Protein AF-A0A0C2G7P3-F1 (afdb_monomer)

Organism: NCBI:txid51022

Secondary structure (DSSP, 8-state):
--------------PPP----TT--EEEE-TTS-EEEE--------S-S----------PPPPPPPPPPPGGGS-HHHHHHHHHHHHHHHHHHHHHHHHHHHHHHHHHHHHHHHHHHHHHHHHHHHHHHHHHHHHHHHHHHHHHTT-

InterPro domains:
  IPR004827 Basic-leucine zipper domain [PF07716] (81-129)
  IPR004827 Basic-leucine zipper domain [PS00036] (82-97)
  IPR004827 Basic-leucine zipper domain [PS50217] (77-1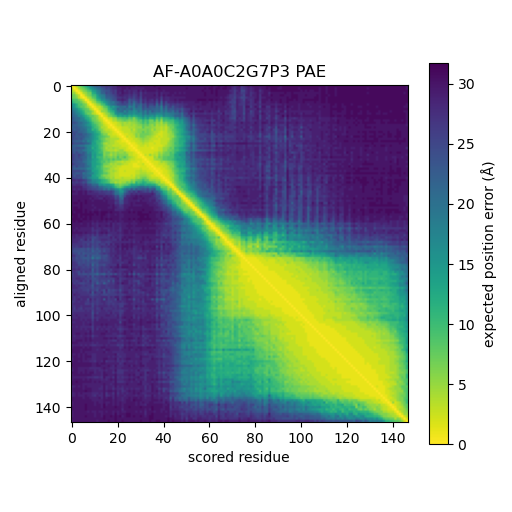37)
  IPR004827 Basic-leucine zipper domain [SM00338] (75-139)
  IPR046347 Basic-leucine zipper domain superfamily [SSF57959] (85-138)

Mean predicted aligned error: 19.18 Å

Sequence (147 aa):
ASADSPNSNYVRPETPVITLAPDQPVTIVGGDGKEYRVVLQTVKESSSELKRKADTAASSPVPKRARGIPLTSMTVDEINSRKREQNRIAAQRYRQKQRKVKCSEKEEEERLMKRNDFLRSEATRLQEEIAGLKEALIGSLRKTGKD

Structure (mmCIF, N/CA/C/O backbone):
data_AF-A0A0C2G7P3-F1
#
_entry.id   AF-A0A0C2G7P3-F1
#
loop_
_atom_site.group_PDB
_atom_site.id
_atom_site.type_symbol
_atom_site.label_atom_id
_atom_site.label_alt_id
_atom_site.label_comp_id
_atom_site.label_asym_id
_atom_site.label_entity_id
_atom_site.label_seq_id
_atom_site.pdbx_PDB_ins_code
_atom_site.Cartn_x
_atom_site.Cartn_y
_atom_site.Cartn_z
_atom_site.occupancy
_atom_site.B_iso_or_equiv
_atom_site.auth_seq_id
_atom_site.auth_comp_id
_atom_site.auth_asym_id
_atom_site.auth_atom_id
_atom_site.pdbx_PDB_model_num
ATOM 1 N N . ALA A 1 1 ? 42.574 -2.958 -56.381 1.00 37.69 1 ALA A N 1
ATOM 2 C CA . ALA A 1 1 ? 41.692 -4.128 -56.536 1.00 37.69 1 ALA A CA 1
ATOM 3 C C . ALA A 1 1 ? 40.338 -3.757 -55.954 1.00 37.69 1 ALA A C 1
ATOM 5 O O . ALA A 1 1 ? 40.258 -3.474 -54.765 1.00 37.69 1 ALA A O 1
ATOM 6 N N . SER A 1 2 ? 39.338 -3.610 -56.819 1.00 41.94 2 SER A N 1
ATOM 7 C CA . SER A 1 2 ? 37.987 -3.157 -56.482 1.00 41.94 2 SER A CA 1
ATOM 8 C C . SER A 1 2 ? 37.210 -4.288 -55.808 1.00 41.94 2 SER A C 1
ATOM 10 O O . SER A 1 2 ? 37.205 -5.405 -56.318 1.00 41.94 2 SER A O 1
ATOM 12 N N . ALA A 1 3 ? 36.591 -4.012 -54.660 1.00 46.75 3 ALA A N 1
ATOM 13 C CA . ALA A 1 3 ? 35.710 -4.954 -53.979 1.00 46.75 3 ALA A CA 1
ATOM 14 C C . ALA A 1 3 ? 34.296 -4.810 -54.555 1.00 46.75 3 ALA A C 1
ATOM 16 O O . ALA A 1 3 ? 33.599 -3.847 -54.245 1.00 46.75 3 ALA A O 1
ATOM 17 N N . ASP A 1 4 ? 33.912 -5.750 -55.413 1.00 45.22 4 ASP A N 1
ATOM 18 C CA . ASP A 1 4 ? 32.548 -5.896 -55.911 1.00 45.22 4 ASP A CA 1
ATOM 19 C C . ASP A 1 4 ? 31.876 -7.009 -55.092 1.00 45.22 4 ASP A C 1
ATOM 21 O O . ASP A 1 4 ? 32.267 -8.176 -55.160 1.00 45.22 4 ASP A O 1
ATOM 25 N N . SER A 1 5 ? 30.937 -6.633 -54.223 1.00 54.50 5 SER A N 1
ATOM 26 C CA . SER A 1 5 ? 30.181 -7.572 -53.388 1.00 54.50 5 SER A CA 1
ATOM 27 C C . SER A 1 5 ? 28.911 -7.987 -54.133 1.00 54.50 5 SER A C 1
ATOM 29 O O . SER A 1 5 ? 28.119 -7.111 -54.485 1.00 54.50 5 SER A O 1
ATOM 31 N N . PRO A 1 6 ? 28.649 -9.289 -54.349 1.00 53.59 6 PRO A N 1
ATOM 32 C CA . PRO A 1 6 ? 27.463 -9.713 -55.069 1.00 53.59 6 PRO A CA 1
ATOM 33 C C . PRO A 1 6 ? 26.213 -9.507 -54.209 1.00 53.59 6 PRO A C 1
ATOM 35 O O . PRO A 1 6 ? 26.124 -9.930 -53.054 1.00 53.59 6 PRO A O 1
ATOM 38 N N . ASN A 1 7 ? 25.244 -8.834 -54.819 1.00 49.72 7 ASN A N 1
ATOM 39 C CA . ASN A 1 7 ? 23.932 -8.506 -54.285 1.00 49.72 7 ASN A CA 1
ATOM 40 C C . ASN A 1 7 ? 23.162 -9.804 -53.963 1.00 49.72 7 ASN A C 1
ATOM 42 O O . ASN A 1 7 ? 22.694 -10.508 -54.859 1.00 49.72 7 ASN A O 1
ATOM 46 N N . SER A 1 8 ? 23.079 -10.156 -52.679 1.00 55.22 8 SER A N 1
ATOM 47 C CA . SER A 1 8 ? 22.375 -11.351 -52.209 1.00 55.22 8 SER A CA 1
ATOM 48 C C . SER A 1 8 ? 20.865 -11.108 -52.247 1.00 55.22 8 SER A C 1
ATOM 50 O O . SER A 1 8 ? 20.285 -10.532 -51.326 1.00 55.22 8 SER A O 1
ATOM 52 N N . ASN A 1 9 ? 20.226 -11.531 -53.341 1.00 58.91 9 ASN A N 1
ATOM 53 C CA . ASN A 1 9 ? 18.772 -11.612 -53.465 1.00 58.91 9 ASN A CA 1
ATOM 54 C C . ASN A 1 9 ? 18.232 -12.695 -52.518 1.00 58.91 9 ASN A C 1
ATOM 56 O O . ASN A 1 9 ? 17.988 -13.834 -52.915 1.00 58.91 9 ASN A O 1
ATOM 60 N N . TYR A 1 10 ? 18.035 -12.339 -51.249 1.00 52.31 10 TYR A N 1
ATOM 61 C CA . TYR A 1 10 ? 17.273 -13.157 -50.313 1.00 52.31 10 TYR A CA 1
ATOM 62 C C . TYR A 1 10 ? 15.783 -13.066 -50.664 1.00 52.31 10 TYR A C 1
ATOM 64 O O . TYR A 1 10 ? 15.087 -12.127 -50.275 1.00 52.31 10 TYR A O 1
ATOM 72 N N . VAL A 1 11 ? 15.284 -14.056 -51.404 1.00 61.12 11 VAL A N 1
ATOM 73 C CA . VAL A 1 11 ? 13.844 -14.270 -51.578 1.00 61.12 11 VAL A CA 1
ATOM 74 C C . VAL A 1 11 ? 13.300 -14.812 -50.259 1.00 61.12 11 VAL A C 1
ATOM 76 O O . VAL A 1 11 ? 13.619 -15.925 -49.843 1.00 61.12 11 VAL A O 1
ATOM 79 N N . ARG A 1 12 ? 12.519 -13.987 -49.558 1.00 62.66 12 ARG A N 1
ATOM 80 C CA . ARG A 1 12 ? 11.860 -14.353 -48.303 1.00 62.66 12 ARG A CA 1
ATOM 81 C C . ARG A 1 12 ? 10.793 -15.416 -48.603 1.00 62.66 12 ARG A C 1
ATOM 83 O O . ARG A 1 12 ? 9.883 -15.104 -49.366 1.00 62.66 12 ARG A O 1
ATOM 90 N N . PRO A 1 13 ? 10.857 -16.629 -48.025 1.00 60.69 13 PRO A N 1
ATOM 91 C CA . PRO A 1 13 ? 9.786 -17.600 -48.206 1.00 60.69 13 PRO A CA 1
ATOM 92 C C . PRO A 1 13 ? 8.491 -17.042 -47.603 1.00 60.69 13 PRO A C 1
ATOM 94 O O . PRO A 1 13 ? 8.487 -16.568 -46.462 1.00 60.69 13 PRO A O 1
ATOM 97 N N . GLU A 1 14 ? 7.406 -17.062 -48.379 1.00 71.12 14 GLU A N 1
ATOM 98 C CA . GLU A 1 14 ? 6.073 -16.703 -47.898 1.00 71.12 14 GLU A CA 1
ATOM 99 C C . GLU A 1 14 ? 5.647 -17.713 -46.831 1.00 71.12 14 GLU A C 1
ATOM 101 O O . GLU A 1 14 ? 5.355 -18.875 -47.107 1.00 71.12 14 GLU A O 1
ATOM 106 N N . THR A 1 15 ? 5.669 -17.282 -45.573 1.00 74.75 15 THR A N 1
ATOM 107 C CA . THR A 1 15 ? 5.152 -18.079 -44.463 1.00 74.75 15 THR A CA 1
ATOM 108 C C . THR A 1 15 ? 3.637 -18.213 -44.614 1.00 74.75 15 THR A C 1
ATOM 110 O O . THR A 1 15 ? 2.971 -17.176 -44.722 1.00 74.75 15 THR A O 1
ATOM 113 N N . PRO A 1 16 ? 3.070 -19.432 -44.580 1.00 74.38 16 PRO A N 1
ATOM 114 C CA . PRO A 1 16 ? 1.627 -19.609 -44.665 1.00 74.38 16 PRO A CA 1
ATOM 115 C C . PRO A 1 16 ? 0.945 -18.906 -43.488 1.00 74.38 16 PRO A C 1
ATOM 117 O O . PRO A 1 16 ? 1.313 -19.099 -42.328 1.00 74.38 16 PRO A O 1
ATOM 120 N N . VAL A 1 17 ? -0.048 -18.072 -43.794 1.00 77.56 17 VAL A N 1
ATOM 121 C CA . VAL A 1 17 ? -0.862 -17.381 -42.791 1.00 77.56 17 VAL A CA 1
ATOM 122 C C . VAL A 1 17 ? -2.071 -18.251 -42.471 1.00 77.56 17 VAL A C 1
ATOM 124 O O . VAL A 1 17 ? -2.860 -18.573 -43.356 1.00 77.56 17 VAL A O 1
ATOM 127 N N . ILE A 1 18 ? -2.220 -18.624 -41.200 1.00 76.56 18 ILE A N 1
ATOM 128 C CA . ILE A 1 18 ? -3.358 -19.403 -40.703 1.00 76.56 18 ILE A CA 1
ATOM 129 C C . ILE A 1 18 ? -4.255 -18.468 -39.890 1.00 76.56 18 ILE A C 1
ATOM 131 O O . ILE A 1 18 ? -3.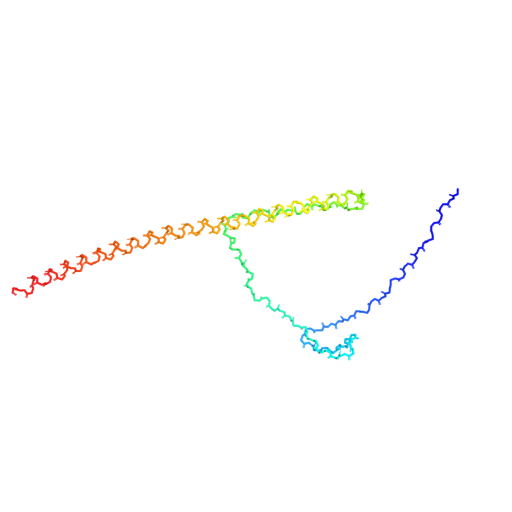828 -17.927 -38.870 1.00 76.56 18 ILE A O 1
ATOM 135 N N . THR A 1 19 ? -5.498 -18.287 -40.335 1.00 78.88 19 THR A N 1
ATOM 136 C CA . THR A 1 19 ? -6.505 -17.476 -39.636 1.00 78.88 19 THR A CA 1
ATOM 137 C C . THR A 1 19 ? -7.414 -18.387 -38.820 1.00 78.88 19 THR A C 1
ATOM 139 O O . THR A 1 19 ? -8.046 -19.284 -39.372 1.00 78.88 19 THR A O 1
ATOM 142 N N . LEU A 1 20 ? -7.489 -18.154 -37.509 1.00 82.56 20 LEU A N 1
ATOM 143 C CA . LEU A 1 20 ? -8.279 -18.953 -36.570 1.00 82.56 20 LEU A CA 1
ATOM 144 C C . LEU A 1 20 ? -9.365 -18.081 -35.933 1.00 82.56 20 LEU A C 1
ATOM 146 O O . LEU A 1 20 ? -9.069 -16.988 -35.446 1.00 82.56 20 LEU A O 1
ATOM 150 N N . ALA A 1 21 ? -10.610 -18.557 -35.926 1.00 83.38 21 ALA A N 1
ATOM 151 C CA . ALA A 1 21 ? -11.705 -17.885 -35.236 1.00 83.38 21 ALA A CA 1
ATOM 152 C C . ALA A 1 21 ? -11.732 -18.275 -33.743 1.00 83.38 21 ALA A C 1
ATOM 154 O O . ALA A 1 21 ? -11.449 -19.432 -33.414 1.00 83.38 21 ALA A O 1
ATOM 155 N N . PRO A 1 22 ? -12.086 -17.348 -32.831 1.00 85.69 22 PRO A N 1
ATOM 156 C CA . PRO A 1 22 ? -12.369 -17.693 -31.443 1.00 85.69 22 PRO A CA 1
ATOM 157 C C . PRO A 1 22 ? -13.460 -18.763 -31.343 1.00 85.69 22 PRO A C 1
ATOM 159 O O . PRO A 1 22 ? -14.381 -18.796 -32.156 1.00 85.69 22 PRO A O 1
ATOM 162 N N . ASP A 1 23 ? -13.335 -19.640 -30.351 1.00 82.81 23 ASP A N 1
ATOM 163 C CA . ASP A 1 23 ? -14.259 -20.732 -30.025 1.00 82.81 23 ASP A CA 1
ATOM 164 C C . ASP A 1 23 ? -14.448 -21.795 -31.128 1.00 82.81 23 ASP A C 1
ATOM 166 O O . ASP A 1 23 ? -15.216 -22.744 -30.957 1.00 82.81 23 ASP A O 1
ATOM 170 N N . GLN A 1 24 ? -13.689 -21.710 -32.227 1.00 85.25 24 GLN A N 1
ATOM 171 C CA . GLN A 1 24 ? -13.659 -22.728 -33.270 1.00 85.25 24 GLN A CA 1
ATOM 172 C C . GLN A 1 24 ? -12.514 -23.727 -33.013 1.00 85.25 24 GLN A C 1
ATOM 174 O O . GLN A 1 24 ? -11.344 -23.337 -33.023 1.00 85.25 24 GLN A O 1
ATOM 179 N N . PRO A 1 25 ? -12.811 -25.022 -32.783 1.00 86.00 25 PRO A N 1
ATOM 180 C CA . PRO A 1 25 ? -11.780 -26.034 -32.597 1.00 86.00 25 PRO A CA 1
ATOM 181 C C . PRO A 1 25 ? -11.053 -26.332 -33.908 1.00 86.00 25 PRO A C 1
ATOM 183 O O . PRO A 1 25 ? -11.692 -26.553 -34.937 1.00 86.00 25 PRO A O 1
ATOM 186 N N . VAL A 1 26 ? -9.726 -26.430 -33.844 1.00 87.81 26 VAL A N 1
ATOM 187 C CA . VAL A 1 26 ? -8.878 -26.883 -34.953 1.00 87.81 26 VAL A CA 1
ATOM 188 C C . VAL A 1 26 ? -8.006 -28.042 -34.491 1.00 87.81 26 VAL A C 1
ATOM 190 O O . VAL A 1 26 ? -7.461 -28.023 -33.387 1.00 87.81 26 VAL A O 1
ATOM 193 N N . THR A 1 27 ? -7.890 -29.063 -35.337 1.00 88.44 27 THR A N 1
ATOM 194 C CA . THR A 1 27 ? -6.996 -30.198 -35.106 1.00 88.44 27 THR A CA 1
ATOM 195 C C . THR A 1 27 ? -5.643 -29.906 -35.739 1.00 88.44 27 THR A C 1
ATOM 197 O O . THR A 1 27 ? -5.570 -29.572 -36.920 1.00 88.44 27 THR A O 1
ATOM 200 N N . ILE A 1 28 ? -4.575 -30.036 -34.958 1.00 88.56 28 ILE A N 1
ATOM 201 C CA . ILE A 1 28 ? -3.195 -29.947 -35.437 1.00 88.56 28 ILE A CA 1
ATOM 202 C C . ILE A 1 28 ? -2.474 -31.264 -35.167 1.00 88.56 28 ILE A C 1
ATOM 204 O O . ILE A 1 28 ? -2.766 -31.942 -34.183 1.00 88.56 28 ILE A O 1
ATOM 208 N N . VAL A 1 29 ? -1.522 -31.615 -36.026 1.00 89.75 29 VAL A N 1
ATOM 209 C CA . VAL A 1 29 ? -0.665 -32.790 -35.839 1.00 89.75 29 VAL A CA 1
ATOM 210 C C . VAL A 1 29 ? 0.691 -32.307 -35.341 1.00 89.75 29 VAL A C 1
ATOM 212 O O . VAL A 1 29 ? 1.342 -31.494 -35.999 1.00 89.75 29 VAL A O 1
ATOM 215 N N . GLY A 1 30 ? 1.093 -32.757 -34.155 1.00 86.44 30 GLY A N 1
ATOM 216 C CA . GLY A 1 30 ? 2.405 -32.448 -33.598 1.00 86.44 30 GLY A CA 1
ATOM 217 C C . GLY A 1 30 ? 3.527 -33.153 -34.363 1.00 86.44 30 GLY A C 1
ATOM 218 O O . GLY A 1 30 ? 3.304 -34.133 -35.072 1.00 86.44 30 GLY A O 1
ATOM 219 N N . GLY A 1 31 ? 4.769 -32.690 -34.191 1.00 85.56 31 GLY A N 1
ATOM 220 C CA . GLY A 1 31 ? 5.951 -33.374 -34.745 1.00 85.56 31 GLY A CA 1
ATOM 221 C C . GLY A 1 31 ? 6.176 -34.785 -34.174 1.00 85.56 31 GLY A C 1
ATOM 222 O O . GLY A 1 31 ? 6.987 -35.539 -34.698 1.00 85.56 31 GLY A O 1
ATOM 223 N N . ASP A 1 32 ? 5.444 -35.140 -33.117 1.00 89.56 32 ASP A N 1
ATOM 224 C CA . ASP A 1 32 ? 5.337 -36.471 -32.519 1.00 89.56 32 ASP A CA 1
ATOM 225 C C . ASP A 1 32 ? 4.283 -37.368 -33.204 1.00 89.56 32 ASP A C 1
ATOM 227 O O . ASP A 1 32 ? 4.067 -38.500 -32.772 1.00 89.56 32 ASP A O 1
ATOM 231 N N . GLY A 1 33 ? 3.610 -36.868 -34.248 1.00 88.44 33 GLY A N 1
ATOM 232 C CA . 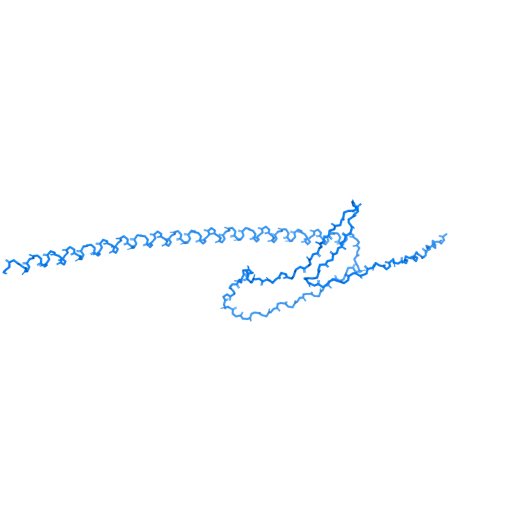GLY A 1 33 ? 2.549 -37.562 -34.977 1.00 88.44 33 GLY A CA 1
ATOM 233 C C . GLY A 1 33 ? 1.211 -37.625 -34.237 1.00 88.44 33 GLY A C 1
ATOM 234 O O . GLY A 1 33 ? 0.292 -38.286 -34.716 1.00 88.44 33 GLY A O 1
ATOM 235 N N . LYS A 1 34 ? 1.075 -36.968 -33.077 1.00 91.44 34 LYS A N 1
ATOM 236 C CA . LYS A 1 34 ? -0.170 -36.975 -32.301 1.00 91.44 34 LYS A CA 1
ATOM 237 C C . LYS A 1 34 ? -1.090 -35.837 -32.717 1.00 91.44 34 LYS A C 1
ATOM 239 O O . LYS A 1 34 ? -0.644 -34.724 -32.992 1.00 91.44 34 LYS A O 1
ATOM 244 N N . GLU A 1 35 ? -2.387 -36.120 -32.716 1.00 92.62 35 GLU A N 1
ATOM 245 C CA . GLU A 1 35 ? -3.426 -35.136 -33.005 1.00 92.62 35 GLU A CA 1
ATOM 246 C C . GLU A 1 35 ? -3.835 -34.379 -31.737 1.00 92.62 35 GLU A C 1
ATOM 248 O O . GLU A 1 35 ? -4.167 -34.976 -30.711 1.00 92.62 35 GLU A O 1
ATOM 253 N N . TYR A 1 36 ? -3.847 -33.051 -31.821 1.00 90.31 36 TYR A N 1
ATOM 254 C CA . TYR A 1 36 ? -4.254 -32.153 -30.745 1.00 90.31 36 TYR A CA 1
ATOM 255 C C . TYR A 1 36 ? -5.425 -31.291 -31.207 1.00 90.31 36 TYR A C 1
ATOM 257 O O . TYR A 1 36 ? -5.350 -30.635 -32.245 1.00 90.31 36 TYR A O 1
ATOM 265 N N . ARG A 1 37 ? -6.498 -31.247 -30.410 1.00 89.88 37 ARG A N 1
ATOM 266 C CA . ARG A 1 37 ? -7.650 -30.368 -30.647 1.00 89.88 37 ARG A CA 1
ATOM 267 C C . ARG A 1 37 ? -7.474 -29.072 -29.859 1.00 89.88 37 ARG A C 1
ATOM 269 O O . ARG A 1 37 ? -7.586 -29.071 -28.635 1.00 89.88 37 ARG A O 1
ATOM 276 N N . VAL A 1 38 ? -7.200 -27.979 -30.561 1.00 87.44 38 VAL A N 1
ATOM 277 C CA . VAL A 1 38 ? -6.915 -26.661 -29.980 1.00 87.44 38 VAL A CA 1
ATOM 278 C C . VAL A 1 38 ? -8.123 -25.745 -30.159 1.00 87.44 38 VAL A C 1
ATOM 280 O O . VAL A 1 38 ? -8.721 -25.710 -31.231 1.00 87.44 38 VAL A O 1
ATOM 283 N N . VAL A 1 39 ? -8.480 -24.997 -29.112 1.00 87.31 39 VAL A N 1
ATOM 284 C CA . VAL A 1 39 ? -9.546 -23.982 -29.131 1.00 87.31 39 VAL A CA 1
ATOM 285 C C . VAL A 1 39 ? -8.968 -22.668 -28.618 1.00 87.31 39 VAL A C 1
ATOM 287 O O . VAL A 1 39 ? -8.333 -22.642 -27.565 1.00 87.31 39 VAL A O 1
ATOM 290 N N . LEU A 1 40 ? -9.191 -21.576 -29.350 1.00 83.31 40 LEU A N 1
ATOM 291 C CA . LEU A 1 40 ? -8.821 -20.230 -28.915 1.00 83.31 40 LEU A CA 1
ATOM 292 C C . LEU A 1 40 ? -9.998 -19.589 -28.184 1.00 83.31 40 LEU A C 1
ATOM 294 O O . LEU A 1 40 ? -11.025 -19.331 -28.800 1.00 83.31 40 LEU A O 1
ATOM 298 N N . GLN A 1 41 ? -9.848 -19.299 -26.895 1.00 83.25 41 GLN A N 1
ATOM 299 C CA . GLN A 1 41 ? -10.860 -18.574 -26.126 1.00 83.25 41 GLN A CA 1
ATOM 300 C C . GLN A 1 41 ? -10.473 -17.105 -25.976 1.00 83.25 41 GLN A C 1
ATOM 302 O O . GLN A 1 41 ? -9.324 -16.772 -25.677 1.00 83.25 41 GLN A O 1
ATOM 307 N N . THR A 1 42 ? -11.448 -16.216 -26.149 1.00 80.69 42 THR A N 1
ATOM 308 C CA . THR A 1 42 ? -11.275 -14.797 -25.827 1.00 80.69 42 THR A CA 1
ATOM 309 C C . THR A 1 42 ? -11.444 -14.618 -24.319 1.0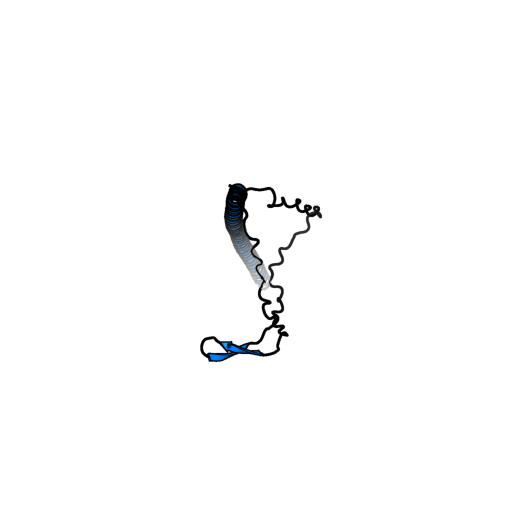0 80.69 42 THR A C 1
ATOM 311 O O . THR A 1 42 ? -12.526 -14.797 -23.764 1.00 80.69 42 THR A O 1
ATOM 314 N N . VAL A 1 43 ? -10.356 -14.293 -23.617 1.00 81.06 43 VAL A N 1
ATOM 315 C CA . VAL A 1 43 ? -10.434 -13.990 -22.184 1.00 81.06 43 VAL A CA 1
ATOM 316 C C . VAL A 1 43 ? -11.089 -12.622 -22.040 1.00 81.06 43 VAL A C 1
ATOM 318 O O . VAL A 1 43 ? -10.488 -11.592 -22.335 1.00 81.06 43 VAL A O 1
ATOM 321 N N . LYS A 1 44 ? -12.348 -12.608 -21.600 1.00 67.19 44 LYS A N 1
ATOM 322 C CA . LYS A 1 44 ? -13.008 -11.385 -21.153 1.00 67.19 44 LYS A CA 1
ATOM 323 C C . LYS A 1 44 ? -12.266 -10.934 -19.899 1.00 67.19 44 LYS A C 1
ATOM 325 O O . LYS A 1 44 ? -12.374 -11.590 -18.867 1.00 67.19 44 LYS A O 1
ATOM 330 N N . GLU A 1 45 ? -11.487 -9.860 -19.996 1.00 58.56 45 GLU A N 1
ATOM 331 C CA . GLU A 1 45 ? -10.885 -9.215 -18.830 1.00 58.56 45 GLU A CA 1
ATOM 332 C C . GLU A 1 45 ? -12.019 -8.806 -17.879 1.00 58.56 45 GLU A C 1
ATOM 334 O O . GLU A 1 45 ? -12.651 -7.759 -18.022 1.00 58.56 45 GLU A O 1
ATOM 339 N N . SER A 1 46 ? -12.327 -9.659 -16.899 1.00 49.94 46 SER A N 1
ATOM 340 C CA . SER A 1 46 ? -12.994 -9.206 -15.692 1.00 49.94 46 SER A CA 1
ATOM 341 C C . SER A 1 46 ? -12.051 -8.183 -15.088 1.00 49.94 46 SER A C 1
ATOM 343 O O . SER A 1 46 ? -10.909 -8.514 -14.774 1.00 49.94 46 SER A O 1
ATOM 345 N N . SER A 1 47 ? -12.508 -6.941 -15.003 1.00 54.94 47 SER A N 1
ATOM 346 C CA . SER A 1 47 ? -11.771 -5.770 -14.548 1.00 54.94 47 SER A CA 1
ATOM 347 C C . SER A 1 47 ? -11.308 -5.893 -13.088 1.00 54.94 47 SER A C 1
ATOM 349 O O . SER A 1 47 ? -11.800 -5.189 -12.207 1.00 54.94 47 SER A O 1
ATOM 351 N N . SER A 1 48 ? -10.363 -6.787 -12.825 1.00 49.44 48 SER A N 1
ATOM 352 C CA . SER A 1 48 ? -9.528 -6.810 -11.630 1.00 49.44 48 SER A CA 1
ATOM 353 C C . SER A 1 48 ? -8.154 -6.211 -11.924 1.00 49.44 48 SER A C 1
ATOM 355 O O . SER A 1 48 ? -7.210 -6.414 -11.163 1.00 49.44 48 SER A O 1
ATOM 357 N N . GLU A 1 49 ? -8.030 -5.426 -13.001 1.00 48.72 49 GLU A N 1
ATOM 358 C CA . GLU A 1 49 ? -7.045 -4.358 -13.002 1.00 48.72 49 GLU A CA 1
ATOM 359 C C . GLU A 1 49 ? -7.351 -3.481 -11.793 1.00 48.72 49 GLU A C 1
ATOM 361 O O . GLU A 1 49 ? -8.411 -2.859 -11.700 1.00 48.72 49 GLU A O 1
ATOM 366 N N . LEU A 1 50 ? -6.418 -3.479 -10.845 1.00 53.47 50 LEU A N 1
ATOM 367 C CA . LEU A 1 50 ? -6.327 -2.530 -9.751 1.00 53.47 50 LEU A CA 1
ATOM 368 C C . LEU A 1 50 ? -6.473 -1.119 -10.330 1.00 53.47 50 LEU A C 1
ATOM 370 O O . LEU A 1 50 ? -5.494 -0.481 -10.731 1.00 53.47 50 LEU A O 1
ATOM 374 N N . LYS A 1 51 ? -7.719 -0.634 -10.385 1.00 46.09 51 LYS A N 1
ATOM 375 C CA . LYS A 1 51 ? -8.053 0.762 -10.618 1.00 46.09 51 LYS A CA 1
ATOM 376 C C . LYS A 1 51 ? -7.376 1.530 -9.499 1.00 46.09 51 LYS A C 1
ATOM 378 O O . LYS A 1 51 ? -7.910 1.652 -8.400 1.00 46.09 51 LYS A O 1
ATOM 383 N N . ARG A 1 52 ? -6.180 2.040 -9.792 1.00 54.28 52 ARG A N 1
ATOM 384 C CA . ARG A 1 52 ? -5.575 3.141 -9.055 1.00 54.28 52 ARG A CA 1
ATOM 385 C C . ARG A 1 52 ? -6.652 4.212 -8.979 1.00 54.28 52 ARG A C 1
ATOM 387 O O . ARG A 1 52 ? -7.001 4.801 -10.001 1.00 54.28 52 ARG A O 1
ATOM 394 N N . LYS A 1 53 ? -7.226 4.398 -7.792 1.00 41.44 53 LYS A N 1
ATOM 395 C CA . LYS A 1 53 ? -7.988 5.593 -7.460 1.00 41.44 53 LYS A CA 1
ATOM 396 C C . LYS A 1 53 ? -7.009 6.744 -7.671 1.00 41.44 53 LYS A C 1
ATOM 398 O O . LYS A 1 53 ? -6.082 6.936 -6.895 1.00 41.44 53 LYS A O 1
ATOM 403 N N . ALA A 1 54 ? -7.118 7.397 -8.821 1.00 48.12 54 ALA A N 1
ATOM 404 C CA . ALA A 1 54 ? -6.591 8.732 -8.977 1.00 48.12 54 ALA A CA 1
ATOM 405 C C . ALA A 1 54 ? -7.555 9.597 -8.177 1.00 48.12 54 ALA A C 1
ATOM 407 O O . ALA A 1 54 ? -8.638 9.930 -8.658 1.00 48.12 54 ALA A O 1
ATOM 408 N N . ASP A 1 55 ? -7.204 9.843 -6.920 1.00 45.44 55 ASP A N 1
ATOM 409 C CA . ASP A 1 55 ? -7.850 10.894 -6.161 1.00 45.44 55 ASP A CA 1
ATOM 410 C C . ASP A 1 55 ? -7.681 12.190 -6.953 1.00 45.44 55 ASP A C 1
ATOM 412 O O . ASP A 1 55 ? -6.592 12.533 -7.423 1.00 45.44 55 ASP A O 1
ATOM 416 N N . THR A 1 56 ? -8.811 12.841 -7.191 1.00 48.59 56 THR A N 1
ATOM 417 C CA . THR A 1 56 ? -8.948 14.073 -7.950 1.00 48.59 56 THR A CA 1
ATOM 418 C C . THR A 1 56 ? -8.007 15.141 -7.399 1.00 48.59 56 THR A C 1
ATOM 420 O O . THR A 1 56 ? -8.306 15.799 -6.408 1.00 48.59 56 THR A O 1
ATOM 423 N N . ALA A 1 57 ? -6.889 15.356 -8.083 1.00 45.62 57 ALA A N 1
ATOM 424 C CA . ALA A 1 57 ? -6.087 16.561 -7.970 1.00 45.62 57 A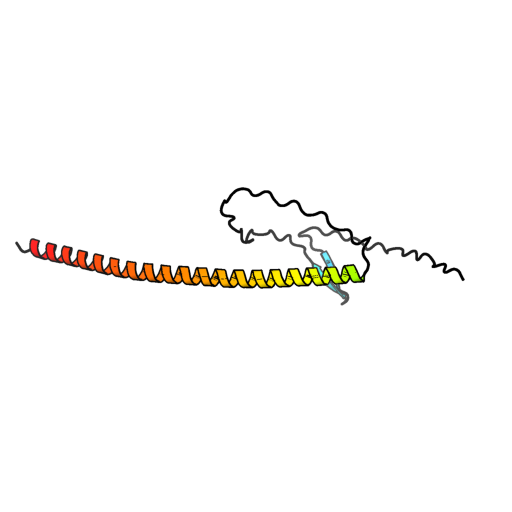LA A CA 1
ATOM 425 C C . ALA A 1 57 ? -5.736 17.013 -9.389 1.00 45.62 57 ALA A C 1
ATOM 427 O O . ALA A 1 57 ? -5.002 16.324 -10.091 1.00 45.62 57 ALA A O 1
ATOM 428 N N . ALA A 1 58 ? -6.355 18.128 -9.792 1.00 52.44 58 ALA A N 1
ATOM 429 C CA . ALA A 1 58 ? -6.080 18.976 -10.952 1.00 52.44 58 ALA A CA 1
ATOM 430 C C . ALA A 1 58 ? -5.473 18.287 -12.190 1.00 52.44 58 ALA A C 1
ATOM 432 O O . ALA A 1 58 ? -4.300 17.923 -12.211 1.00 52.44 58 ALA A O 1
ATOM 433 N N . SER A 1 59 ? -6.274 18.210 -13.260 1.00 55.84 59 SER A N 1
ATOM 434 C CA . SER A 1 59 ? -5.867 17.869 -14.629 1.00 55.84 59 SER A CA 1
ATOM 435 C C . SER A 1 59 ? -4.519 18.504 -15.003 1.00 55.84 59 SER A C 1
ATOM 437 O O . SER A 1 59 ? -4.459 19.636 -15.483 1.00 55.84 59 SER A O 1
ATOM 439 N N . SER A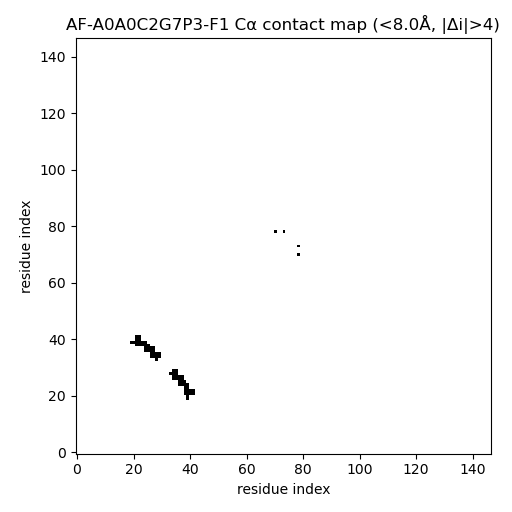 1 60 ? -3.432 17.764 -14.800 1.00 59.59 60 SER A N 1
ATOM 440 C CA . SER A 1 60 ? -2.108 18.127 -15.288 1.00 59.59 60 SER A CA 1
ATOM 441 C C . SER A 1 60 ? -1.985 17.632 -16.731 1.00 59.59 60 SER A C 1
ATOM 443 O O . SER A 1 60 ? -2.399 16.508 -17.034 1.00 59.59 60 SER A O 1
ATOM 445 N N . PRO A 1 61 ? -1.475 18.461 -17.659 1.00 65.94 61 PRO A N 1
ATOM 446 C CA . PRO A 1 61 ? -1.417 18.101 -19.066 1.00 65.94 61 PRO A CA 1
ATOM 447 C C . PRO A 1 61 ? -0.531 16.868 -19.252 1.00 65.94 61 PRO A C 1
ATOM 449 O O . PRO A 1 61 ? 0.611 16.830 -18.792 1.00 65.94 61 PRO A O 1
ATOM 452 N N . VAL A 1 62 ? -1.068 15.860 -19.946 1.00 65.75 62 VAL A N 1
ATOM 453 C CA . VAL A 1 62 ? -0.338 14.645 -20.319 1.00 65.75 62 VAL A CA 1
ATOM 454 C C . VAL A 1 62 ? 0.961 15.060 -21.023 1.00 65.75 62 VAL A C 1
ATOM 456 O O . VAL A 1 62 ? 0.898 15.754 -22.044 1.00 65.75 62 VAL A O 1
ATOM 459 N N . PRO A 1 63 ? 2.146 14.674 -20.513 1.00 71.56 63 PRO A N 1
ATOM 460 C CA . PRO A 1 63 ? 3.400 15.077 -21.124 1.00 71.56 63 PRO A CA 1
ATOM 461 C C . PRO A 1 63 ? 3.479 14.507 -22.543 1.00 71.56 63 PRO A C 1
ATOM 463 O O . PRO A 1 63 ? 3.394 13.294 -22.756 1.00 71.56 63 PRO A O 1
ATOM 466 N N . LYS A 1 64 ? 3.632 15.398 -23.531 1.00 77.00 64 LYS A N 1
ATOM 467 C CA . LYS A 1 64 ? 3.847 15.022 -24.933 1.00 77.00 64 LYS A CA 1
ATOM 468 C C . LYS A 1 64 ? 5.097 14.141 -25.005 1.00 77.00 64 LYS A C 1
ATOM 470 O O . LYS A 1 64 ? 6.163 14.530 -24.529 1.00 77.00 64 LYS A O 1
ATOM 475 N N . ARG A 1 65 ? 4.961 12.940 -25.577 1.00 75.44 65 ARG A N 1
ATOM 476 C CA . ARG A 1 65 ? 6.076 11.994 -25.744 1.00 75.44 65 ARG A CA 1
ATOM 477 C C . ARG A 1 65 ? 7.199 12.673 -26.537 1.00 75.44 65 ARG A C 1
ATOM 479 O O . ARG A 1 65 ? 6.945 13.227 -27.605 1.00 75.44 65 ARG A O 1
ATOM 486 N N . ALA A 1 66 ? 8.424 12.631 -26.014 1.00 74.25 66 ALA A N 1
ATOM 487 C CA . ALA A 1 66 ? 9.594 13.144 -26.721 1.00 74.25 66 ALA A CA 1
ATOM 488 C C . ALA A 1 66 ? 9.771 12.399 -28.056 1.00 74.25 66 ALA A C 1
ATOM 490 O O . ALA A 1 66 ? 9.545 11.187 -28.124 1.00 74.25 66 ALA A O 1
ATOM 491 N N . ARG A 1 67 ? 10.163 13.118 -29.118 1.00 80.25 67 ARG A N 1
ATOM 492 C CA . ARG A 1 67 ? 10.434 12.506 -30.428 1.00 80.25 67 ARG A CA 1
ATOM 493 C C . ARG A 1 67 ? 11.552 11.468 -30.278 1.00 80.25 67 ARG A C 1
ATOM 495 O O . ARG A 1 67 ? 12.585 11.749 -29.675 1.00 80.25 67 ARG A O 1
ATOM 502 N N . GLY A 1 68 ? 11.327 10.263 -30.799 1.00 74.94 68 GLY A N 1
ATOM 503 C CA . GLY A 1 68 ? 12.318 9.189 -30.768 1.00 74.94 68 GLY A CA 1
ATOM 504 C C . GLY A 1 68 ? 13.544 9.551 -31.606 1.00 74.94 68 GLY A C 1
ATOM 505 O O . GLY A 1 68 ? 13.403 10.033 -32.725 1.00 74.94 68 GLY A O 1
ATOM 506 N N . ILE A 1 69 ? 14.740 9.319 -31.063 1.00 77.06 69 ILE A N 1
ATOM 507 C CA . ILE A 1 69 ? 15.997 9.489 -31.805 1.00 77.06 69 ILE A CA 1
ATOM 508 C C . ILE A 1 69 ? 16.170 8.265 -32.718 1.00 77.06 69 ILE A C 1
ATOM 510 O O . ILE A 1 69 ? 16.239 7.153 -32.173 1.00 77.06 69 ILE A O 1
ATOM 514 N N . PRO A 1 70 ? 16.237 8.437 -34.051 1.00 79.06 70 PRO A N 1
ATOM 515 C CA . PRO A 1 70 ? 16.406 7.328 -34.982 1.00 79.06 70 PRO A CA 1
ATOM 516 C C . PRO A 1 70 ? 17.774 6.660 -34.788 1.00 79.06 70 PRO A C 1
ATOM 518 O O . PRO A 1 70 ? 18.775 7.324 -34.537 1.00 79.06 70 PRO A O 1
ATOM 521 N N . LEU A 1 71 ? 17.812 5.330 -34.888 1.00 78.38 71 LEU A N 1
ATOM 522 C CA . LEU A 1 71 ? 19.037 4.533 -34.719 1.00 78.38 71 LEU A CA 1
ATOM 523 C C . LEU A 1 71 ? 19.896 4.482 -35.993 1.00 78.38 71 LEU A C 1
ATOM 525 O O . LEU A 1 71 ? 21.014 3.987 -35.948 1.00 78.38 71 LEU A O 1
ATOM 529 N N . THR A 1 72 ? 19.380 4.982 -37.119 1.00 79.81 72 THR A N 1
ATOM 530 C CA . THR A 1 72 ? 20.012 4.904 -38.446 1.00 79.81 72 THR A CA 1
ATOM 531 C C . THR A 1 72 ? 21.305 5.707 -38.562 1.00 79.81 72 THR A C 1
ATOM 533 O O . THR A 1 72 ? 22.100 5.435 -39.451 1.00 79.81 72 THR A O 1
ATOM 536 N N . SER A 1 73 ? 21.524 6.685 -37.680 1.00 82.62 73 SER A N 1
ATOM 537 C CA . SER A 1 73 ? 22.724 7.528 -37.659 1.00 82.62 73 SER A CA 1
ATOM 538 C C . SER A 1 73 ? 23.727 7.144 -36.565 1.00 82.62 73 SER A C 1
ATOM 540 O O . SER A 1 73 ? 24.668 7.896 -36.341 1.00 82.62 73 SER A O 1
ATOM 542 N N . MET A 1 74 ? 23.506 6.041 -35.838 1.00 85.25 74 MET A N 1
ATOM 543 C CA . MET A 1 74 ? 24.347 5.625 -34.709 1.00 85.25 74 MET A CA 1
ATOM 544 C C . MET A 1 74 ? 25.161 4.380 -35.046 1.00 85.25 74 MET A C 1
ATOM 546 O O . MET A 1 74 ? 24.685 3.471 -35.728 1.00 85.25 74 MET A O 1
ATOM 550 N N . THR A 1 75 ? 26.376 4.312 -34.513 1.00 92.31 75 THR A N 1
ATOM 551 C CA . THR A 1 75 ? 27.212 3.113 -34.607 1.00 92.31 75 THR A CA 1
ATOM 552 C C . THR A 1 75 ? 26.679 1.996 -33.703 1.00 92.31 75 THR A C 1
ATOM 554 O O . THR A 1 75 ? 25.922 2.223 -32.754 1.00 92.31 75 THR A O 1
ATOM 557 N N . VAL A 1 76 ? 27.084 0.752 -33.970 1.00 90.81 76 VAL A N 1
ATOM 558 C CA . VAL A 1 76 ? 26.667 -0.416 -33.172 1.00 90.81 76 VAL A CA 1
ATOM 559 C C . VAL A 1 76 ? 27.079 -0.274 -31.699 1.00 90.81 76 VAL A C 1
ATOM 561 O O . VAL A 1 76 ? 26.293 -0.588 -30.800 1.00 90.81 76 VAL A O 1
ATOM 564 N N . ASP A 1 77 ? 28.268 0.265 -31.432 1.00 93.00 77 ASP A N 1
ATOM 565 C CA . ASP A 1 77 ? 28.779 0.458 -30.071 1.00 93.00 77 ASP A CA 1
ATOM 566 C C . ASP A 1 77 ? 28.027 1.550 -29.303 1.00 93.00 77 ASP A C 1
ATOM 568 O O . ASP A 1 77 ? 27.746 1.398 -28.106 1.00 93.00 77 ASP A O 1
ATOM 572 N N . GLU A 1 78 ? 27.621 2.620 -29.986 1.00 92.81 78 GLU A N 1
ATOM 573 C CA . GLU A 1 78 ? 26.745 3.652 -29.426 1.00 92.81 78 GLU A CA 1
ATOM 574 C C . GLU A 1 78 ? 25.370 3.077 -29.075 1.00 92.81 78 GLU A C 1
ATOM 576 O O . GLU A 1 78 ? 24.853 3.315 -27.977 1.00 92.81 78 GLU A O 1
ATOM 581 N N . ILE A 1 79 ? 24.799 2.248 -29.955 1.00 91.75 79 ILE A N 1
ATOM 582 C CA . ILE A 1 79 ? 23.523 1.562 -29.712 1.00 91.75 79 ILE A CA 1
ATOM 583 C C . ILE A 1 79 ? 23.633 0.645 -28.486 1.00 91.75 79 ILE A C 1
ATOM 585 O O . ILE A 1 79 ? 22.765 0.674 -27.607 1.00 91.75 79 ILE A O 1
ATOM 589 N N . ASN A 1 80 ? 24.706 -0.140 -28.383 1.00 94.75 80 ASN A N 1
ATOM 590 C CA . ASN A 1 80 ? 24.940 -1.038 -27.252 1.00 94.75 80 ASN A CA 1
ATOM 591 C C . ASN A 1 80 ? 25.133 -0.271 -25.939 1.00 94.75 80 ASN A C 1
ATOM 593 O O . ASN A 1 80 ? 24.594 -0.654 -24.896 1.00 94.75 80 ASN A O 1
ATOM 597 N N . SER A 1 81 ? 25.866 0.838 -25.972 1.00 94.12 81 SER A N 1
ATOM 598 C CA . SER A 1 81 ? 26.073 1.701 -24.807 1.00 94.12 81 SER A CA 1
ATOM 599 C C . SER A 1 81 ? 24.766 2.348 -24.349 1.00 94.12 81 SER A C 1
ATOM 601 O O . SER A 1 81 ? 24.449 2.326 -23.158 1.00 94.12 81 SER A O 1
ATOM 603 N N . ARG A 1 82 ? 23.933 2.798 -25.293 1.00 93.06 82 ARG A N 1
ATOM 604 C CA . ARG A 1 82 ? 22.595 3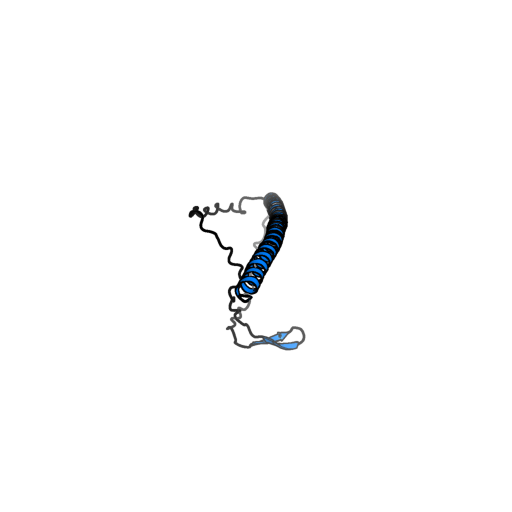.328 -25.010 1.00 93.06 82 ARG A CA 1
ATOM 605 C C . ARG A 1 82 ? 21.666 2.277 -24.405 1.00 93.06 82 ARG A C 1
ATOM 607 O O . ARG A 1 82 ? 20.960 2.581 -23.446 1.00 93.06 82 ARG A O 1
ATOM 614 N N . LYS A 1 83 ? 21.678 1.038 -24.911 1.00 95.94 83 LYS A N 1
ATOM 615 C CA . LYS A 1 83 ? 20.895 -0.072 -24.336 1.00 95.94 83 LYS A CA 1
ATOM 616 C C . LYS A 1 83 ? 21.329 -0.391 -22.905 1.00 95.94 83 LYS A C 1
ATOM 618 O O . LYS A 1 83 ? 20.472 -0.565 -22.039 1.00 95.94 83 LYS A O 1
ATOM 623 N N . ARG A 1 84 ? 22.642 -0.422 -22.637 1.00 97.12 84 ARG A N 1
ATOM 624 C CA . ARG A 1 84 ? 23.187 -0.614 -21.281 1.00 97.12 84 ARG A CA 1
ATOM 625 C C . ARG A 1 84 ? 22.723 0.487 -20.330 1.00 97.12 84 ARG A C 1
ATOM 627 O O . ARG A 1 84 ? 22.264 0.180 -19.234 1.00 97.12 84 ARG A O 1
ATOM 634 N N . GLU A 1 85 ? 22.776 1.745 -20.762 1.00 96.44 85 GLU A N 1
ATOM 635 C CA . GLU A 1 85 ? 22.303 2.880 -19.962 1.00 96.44 85 GLU A CA 1
ATOM 636 C C . GLU A 1 85 ? 20.793 2.811 -19.697 1.00 96.44 85 GLU A C 1
ATOM 638 O O . GLU A 1 85 ? 20.345 2.939 -18.560 1.00 96.44 85 GLU A O 1
ATOM 643 N N . GLN A 1 86 ? 19.989 2.519 -20.720 1.00 96.25 86 GLN A N 1
ATOM 644 C CA . GLN A 1 86 ? 18.543 2.357 -20.554 1.00 96.25 86 GLN A CA 1
ATOM 645 C C . GLN A 1 86 ? 18.198 1.221 -19.587 1.00 96.25 86 GLN A C 1
ATOM 647 O O . GLN A 1 86 ? 17.323 1.392 -18.738 1.00 96.25 86 GLN A O 1
ATOM 652 N N . ASN A 1 87 ? 18.895 0.084 -19.672 1.00 97.75 87 ASN A N 1
ATOM 653 C CA . ASN A 1 87 ? 18.704 -1.028 -18.746 1.00 97.75 87 ASN A CA 1
ATOM 654 C C . ASN A 1 87 ? 19.112 -0.648 -17.315 1.00 97.75 87 ASN A C 1
ATOM 656 O O . ASN A 1 87 ? 18.365 -0.925 -16.379 1.00 97.75 87 ASN A O 1
ATOM 660 N N . ARG A 1 88 ? 20.235 0.063 -17.148 1.00 98.12 88 ARG A N 1
ATOM 661 C CA . ARG A 1 88 ? 20.684 0.600 -15.856 1.00 98.12 88 ARG A CA 1
ATOM 662 C C . ARG A 1 88 ? 19.618 1.499 -15.225 1.00 98.12 88 ARG A C 1
ATOM 664 O O . ARG A 1 88 ? 19.227 1.267 -14.080 1.00 98.12 88 ARG A O 1
ATOM 671 N N . ILE A 1 89 ? 19.094 2.466 -15.981 1.00 97.62 89 ILE A N 1
ATOM 672 C CA . ILE A 1 89 ? 18.026 3.370 -15.526 1.00 97.62 89 ILE A CA 1
ATOM 673 C C . ILE A 1 89 ? 16.753 2.582 -15.192 1.00 97.62 89 ILE A C 1
ATOM 675 O O . ILE A 1 89 ? 16.130 2.813 -14.153 1.00 97.62 89 ILE A O 1
ATOM 679 N N . ALA A 1 90 ? 16.355 1.637 -16.046 1.00 97.75 90 ALA A N 1
ATOM 680 C CA . ALA A 1 90 ? 15.177 0.804 -15.820 1.00 97.75 90 ALA A CA 1
ATOM 681 C C . ALA A 1 90 ? 15.312 -0.037 -14.540 1.00 97.75 90 ALA A C 1
ATOM 683 O O . ALA A 1 90 ? 14.392 -0.056 -13.720 1.00 97.75 90 ALA A O 1
ATOM 684 N N . ALA A 1 91 ? 16.471 -0.659 -14.314 1.00 98.19 91 ALA A N 1
ATOM 685 C CA . ALA A 1 91 ? 16.760 -1.437 -13.114 1.00 98.19 91 ALA A CA 1
ATOM 686 C C . ALA A 1 91 ? 16.744 -0.565 -11.849 1.00 98.19 91 ALA A C 1
ATOM 688 O O . ALA A 1 91 ? 16.180 -0.965 -10.827 1.00 98.19 91 ALA A O 1
ATOM 689 N N . GLN A 1 92 ? 17.305 0.646 -11.909 1.00 98.31 92 GLN A N 1
ATOM 690 C CA . GLN A 1 92 ? 17.251 1.598 -10.799 1.00 98.31 92 GLN A CA 1
ATOM 691 C C . GLN A 1 92 ? 15.808 2.007 -10.483 1.00 98.31 92 GLN A C 1
ATOM 693 O O . GLN A 1 92 ? 15.400 1.953 -9.322 1.00 98.31 92 GLN A O 1
ATOM 698 N N . ARG A 1 93 ? 15.015 2.352 -11.506 1.00 98.31 93 ARG A N 1
ATOM 699 C CA . ARG A 1 93 ? 13.591 2.691 -11.352 1.00 98.31 93 ARG A CA 1
ATOM 700 C C . ARG A 1 93 ? 12.797 1.535 -10.757 1.00 98.31 93 ARG A C 1
ATOM 702 O O . ARG A 1 93 ? 11.996 1.761 -9.854 1.00 98.31 93 ARG A O 1
ATOM 709 N N . TYR A 1 94 ? 13.040 0.308 -11.215 1.00 98.19 94 TYR A N 1
ATOM 710 C CA . TYR A 1 94 ? 12.407 -0.888 -10.663 1.00 98.19 94 TYR A CA 1
ATOM 711 C C . TYR A 1 94 ? 12.733 -1.049 -9.176 1.00 98.19 94 TYR A C 1
ATOM 713 O O . TYR A 1 94 ? 11.825 -1.112 -8.351 1.00 98.19 94 TYR A O 1
ATOM 721 N N . ARG A 1 95 ? 14.019 -1.017 -8.805 1.00 97.81 95 ARG A N 1
ATOM 722 C CA . ARG A 1 95 ? 14.451 -1.114 -7.400 1.00 97.81 95 ARG A CA 1
ATOM 723 C C . ARG A 1 95 ? 13.840 -0.011 -6.539 1.00 97.81 95 ARG A C 1
ATOM 725 O O . ARG A 1 95 ? 13.378 -0.286 -5.437 1.00 97.81 95 ARG A O 1
ATOM 732 N N . GLN A 1 96 ? 13.812 1.224 -7.037 1.00 97.81 96 GLN A N 1
ATOM 733 C CA . GLN A 1 96 ? 13.205 2.347 -6.329 1.00 97.81 96 GLN A CA 1
ATOM 734 C C . GLN A 1 96 ? 11.698 2.142 -6.142 1.00 97.81 96 GLN A C 1
ATOM 736 O O . GLN A 1 96 ? 11.202 2.357 -5.040 1.00 97.81 96 GLN A O 1
ATOM 741 N N . LYS A 1 97 ? 10.977 1.691 -7.176 1.00 97.25 97 LYS A N 1
ATOM 742 C CA . LYS A 1 97 ? 9.547 1.369 -7.085 1.00 97.25 97 LYS A CA 1
ATOM 743 C C . LYS A 1 97 ? 9.297 0.285 -6.037 1.00 97.25 97 LYS A C 1
ATOM 745 O O . LYS A 1 97 ? 8.460 0.488 -5.168 1.00 97.25 97 LYS A O 1
ATOM 750 N N . GLN A 1 98 ? 10.074 -0.798 -6.059 1.00 96.38 98 GLN A N 1
ATOM 751 C CA . GLN A 1 98 ? 9.952 -1.875 -5.073 1.00 96.38 98 GLN A CA 1
ATOM 752 C C . GLN A 1 98 ? 10.218 -1.387 -3.643 1.00 96.38 98 GLN A C 1
ATOM 754 O O . GLN A 1 98 ? 9.518 -1.793 -2.723 1.00 96.38 98 GLN A O 1
ATOM 759 N N . ARG A 1 99 ? 11.202 -0.498 -3.441 1.00 96.38 99 ARG A N 1
ATOM 760 C CA . ARG A 1 99 ? 11.446 0.123 -2.128 1.00 96.38 99 ARG A CA 1
ATOM 761 C C . ARG A 1 99 ? 10.272 0.991 -1.685 1.00 96.38 99 ARG A C 1
ATOM 763 O O . ARG A 1 99 ? 9.830 0.843 -0.557 1.00 96.38 99 ARG A O 1
ATOM 770 N N . LYS A 1 100 ? 9.753 1.849 -2.570 1.00 96.31 100 LYS A N 1
ATOM 771 C CA . LYS A 1 100 ? 8.613 2.726 -2.267 1.00 96.31 100 LYS A CA 1
ATOM 772 C C . LYS A 1 100 ? 7.378 1.933 -1.855 1.00 96.31 100 LYS A C 1
ATOM 774 O O . LYS A 1 100 ? 6.791 2.280 -0.846 1.00 96.31 100 LYS A O 1
ATOM 779 N N . VAL A 1 101 ? 7.043 0.864 -2.584 1.00 94.56 101 VAL A N 1
ATOM 780 C CA . VAL A 1 101 ? 5.908 -0.018 -2.252 1.00 94.56 101 VAL A CA 1
ATOM 781 C C . VAL A 1 101 ? 6.067 -0.597 -0.845 1.00 94.56 101 VAL A C 1
ATOM 783 O O . VAL A 1 101 ? 5.182 -0.437 -0.013 1.00 94.56 101 VAL A O 1
ATOM 786 N N . LYS A 1 102 ? 7.239 -1.166 -0.536 1.00 93.31 102 LYS A N 1
ATOM 787 C CA . LYS A 1 102 ? 7.509 -1.725 0.796 1.00 93.31 102 LYS A CA 1
ATOM 788 C C . LYS A 1 102 ? 7.472 -0.676 1.909 1.00 93.31 102 LYS A C 1
ATOM 790 O O . LYS A 1 102 ? 7.006 -0.972 3.001 1.00 93.31 102 LYS A O 1
ATOM 795 N N . CYS A 1 103 ? 8.002 0.524 1.669 1.00 94.69 103 CYS A N 1
ATOM 796 C CA . CYS A 1 103 ? 7.946 1.613 2.646 1.00 94.69 103 CYS A CA 1
ATOM 797 C C . CYS A 1 103 ? 6.503 2.079 2.873 1.00 94.69 103 CYS A C 1
ATOM 799 O O . CYS A 1 103 ? 6.095 2.174 4.022 1.00 94.69 103 CYS A O 1
ATOM 801 N N . SER A 1 104 ? 5.714 2.271 1.810 1.00 94.00 104 SER A N 1
ATOM 802 C CA . SER A 1 104 ? 4.315 2.694 1.941 1.00 94.00 104 SER A CA 1
ATOM 803 C C . SER A 1 104 ? 3.442 1.660 2.649 1.00 94.00 104 SER A C 1
ATOM 805 O O . SER A 1 104 ? 2.566 2.034 3.416 1.00 94.00 104 SER A O 1
ATOM 807 N N . GLU A 1 105 ? 3.685 0.365 2.422 1.00 94.94 105 GLU A N 1
ATOM 808 C CA . GLU A 1 105 ? 2.969 -0.711 3.121 1.00 94.94 105 GLU A CA 1
ATOM 809 C C . GLU A 1 105 ? 3.255 -0.682 4.627 1.00 94.94 105 GLU A C 1
ATOM 811 O O . GLU A 1 105 ? 2.326 -0.750 5.424 1.00 94.94 105 GLU A O 1
ATOM 816 N N . LYS A 1 106 ? 4.525 -0.506 5.016 1.00 96.50 106 LYS A N 1
ATOM 817 C CA . LYS A 1 106 ? 4.923 -0.401 6.428 1.00 96.50 106 LYS A CA 1
ATOM 818 C C . LYS A 1 106 ? 4.378 0.852 7.111 1.00 96.50 106 LYS A C 1
ATOM 820 O O . LYS A 1 106 ? 3.936 0.780 8.251 1.00 96.50 106 LYS A O 1
ATOM 825 N N . GLU A 1 107 ? 4.423 1.996 6.431 1.00 96.56 107 GLU A N 1
ATOM 826 C CA . GLU A 1 107 ? 3.880 3.256 6.957 1.00 96.56 107 GLU A CA 1
ATOM 827 C C . GLU A 1 107 ? 2.366 3.151 7.193 1.00 96.56 107 GLU A C 1
ATOM 829 O O . GLU A 1 107 ? 1.860 3.600 8.224 1.00 96.56 107 GLU A O 1
ATOM 834 N N . GLU A 1 108 ? 1.640 2.519 6.267 1.00 96.88 108 GLU A N 1
ATOM 835 C CA . GLU A 1 108 ? 0.204 2.280 6.411 1.00 96.88 108 GLU A CA 1
ATOM 836 C C . GLU A 1 108 ? -0.104 1.285 7.537 1.00 96.88 108 GLU A C 1
ATOM 838 O O . GLU A 1 108 ? -1.007 1.530 8.335 1.00 96.88 108 GLU A O 1
ATOM 843 N N . GLU A 1 109 ? 0.666 0.200 7.647 1.00 97.12 109 GLU A N 1
ATOM 844 C CA . GLU A 1 109 ? 0.554 -0.768 8.743 1.00 97.12 109 GLU A CA 1
ATOM 845 C C . GLU A 1 109 ? 0.734 -0.093 10.110 1.00 97.12 109 GLU A C 1
ATOM 847 O O . GLU A 1 109 ? -0.113 -0.243 10.992 1.00 97.12 109 GLU A O 1
ATOM 852 N N . GLU A 1 110 ? 1.781 0.721 10.277 1.00 98.00 110 GLU A N 1
ATOM 853 C CA . GLU A 1 110 ? 2.036 1.446 11.524 1.00 98.00 110 GLU A CA 1
ATOM 854 C C . GLU A 1 110 ? 0.897 2.423 11.855 1.00 98.00 110 GLU A C 1
ATOM 856 O O . GLU A 1 110 ? 0.461 2.526 13.008 1.00 98.00 110 GLU A O 1
ATOM 861 N N . ARG A 1 111 ? 0.371 3.125 10.844 1.00 98.44 111 ARG A N 1
ATOM 862 C CA . ARG A 1 111 ? -0.778 4.024 11.000 1.00 98.44 111 ARG A CA 1
ATOM 863 C C . ARG A 1 111 ? -2.022 3.269 11.463 1.00 98.44 111 ARG A C 1
ATOM 865 O O . ARG A 1 111 ? -2.707 3.725 12.383 1.00 98.44 111 ARG A O 1
ATOM 872 N N . LEU A 1 112 ? -2.322 2.134 10.833 1.00 98.38 112 LEU A N 1
ATOM 873 C CA . LEU A 1 112 ? -3.478 1.305 11.170 1.00 98.38 112 LEU A CA 1
ATOM 874 C C . LEU A 1 112 ? -3.346 0.701 12.565 1.00 98.38 112 LEU A C 1
ATOM 876 O O . LEU A 1 112 ? -4.328 0.704 13.303 1.00 98.38 112 LEU A O 1
ATOM 880 N N . MET A 1 113 ? -2.151 0.256 12.954 1.00 98.19 113 MET A N 1
ATOM 881 C CA . MET A 1 113 ? -1.882 -0.282 14.287 1.00 98.19 113 MET A CA 1
ATOM 882 C C . MET A 1 113 ? -2.126 0.776 15.368 1.00 98.19 113 MET A C 1
ATOM 884 O O . MET A 1 113 ? -2.968 0.569 16.238 1.00 98.19 113 MET A O 1
ATOM 888 N N . LYS A 1 114 ? -1.528 1.971 15.233 1.00 98.38 114 LYS A N 1
ATOM 889 C CA . LYS A 1 114 ? -1.771 3.099 16.155 1.00 98.38 114 LYS A CA 1
ATOM 890 C C . LYS A 1 114 ? -3.252 3.459 16.250 1.00 98.38 114 LYS A C 1
ATOM 892 O O . LYS A 1 114 ? -3.762 3.753 17.330 1.00 98.38 114 LYS A O 1
ATOM 897 N N . ARG A 1 115 ? -3.965 3.447 15.117 1.00 98.31 115 ARG A N 1
ATOM 898 C CA . ARG A 1 115 ? -5.404 3.726 15.100 1.00 98.31 115 ARG A CA 1
ATOM 899 C C . ARG A 1 115 ? -6.206 2.617 15.777 1.00 98.31 115 ARG A C 1
ATOM 901 O O . ARG A 1 115 ? -7.173 2.928 16.465 1.00 98.31 115 ARG A O 1
ATOM 908 N N . ASN A 1 116 ? -5.836 1.356 15.577 1.00 98.31 116 ASN A N 1
ATOM 909 C CA . ASN A 1 116 ? -6.498 0.219 16.203 1.00 98.31 116 ASN A CA 1
ATOM 910 C C . ASN A 1 116 ? -6.328 0.261 17.722 1.00 98.31 116 ASN A C 1
ATOM 912 O O . ASN A 1 116 ? -7.322 0.143 18.433 1.00 98.31 116 ASN A O 1
ATOM 916 N N . ASP A 1 117 ? -5.110 0.521 18.196 1.00 98.62 117 ASP A N 1
ATOM 917 C CA . ASP A 1 117 ? -4.804 0.657 19.620 1.00 98.62 117 ASP A CA 1
ATOM 918 C C . ASP A 1 117 ? -5.629 1.780 20.250 1.00 98.62 117 ASP A C 1
ATOM 920 O O . ASP A 1 117 ? -6.330 1.556 21.234 1.00 98.62 117 ASP A O 1
ATOM 924 N N . PHE A 1 118 ? -5.650 2.958 19.615 1.00 98.56 118 PHE A N 1
ATOM 925 C CA . PHE A 1 118 ? -6.482 4.078 20.057 1.00 98.56 118 PHE A CA 1
ATOM 926 C C . PHE A 1 118 ? -7.966 3.697 20.156 1.00 98.56 118 PHE A C 1
ATOM 928 O O . PHE A 1 118 ? -8.616 3.981 21.158 1.00 98.56 118 PHE A O 1
ATOM 935 N N . LEU A 1 119 ? -8.513 3.036 19.131 1.00 98.62 119 LEU A N 1
ATOM 936 C CA . LEU A 1 119 ? -9.920 2.632 19.119 1.00 98.62 119 LEU A CA 1
ATOM 937 C C . LEU A 1 119 ? -10.235 1.574 20.180 1.00 98.62 119 LEU A C 1
ATOM 939 O O . LEU A 1 119 ? -11.321 1.606 20.750 1.00 98.62 119 LEU A O 1
ATOM 943 N N . ARG A 1 120 ? -9.306 0.654 20.461 1.00 98.38 120 ARG A N 1
ATOM 944 C CA . ARG A 1 120 ? -9.456 -0.327 21.544 1.00 98.38 120 ARG A CA 1
ATOM 945 C C . ARG A 1 120 ? -9.475 0.358 22.903 1.00 98.38 120 ARG A C 1
ATOM 947 O O . ARG A 1 120 ? -10.372 0.077 23.688 1.00 98.38 120 ARG A O 1
ATOM 954 N N . SER A 1 121 ? -8.543 1.276 23.158 1.00 98.50 121 SER A N 1
ATOM 955 C CA . SER A 1 121 ? -8.519 2.061 24.396 1.00 98.50 121 SER A CA 1
ATOM 956 C C . SER A 1 121 ? -9.800 2.875 24.579 1.00 98.50 121 SER A C 1
ATOM 958 O O . SER A 1 121 ? -10.392 2.847 25.655 1.00 98.50 121 SER A O 1
ATOM 960 N N . GLU A 1 122 ? -10.270 3.541 23.524 1.00 98.56 122 GLU A N 1
ATOM 961 C CA . GLU A 1 122 ? -11.526 4.296 23.562 1.00 98.56 122 GLU A CA 1
ATOM 962 C C . GLU A 1 122 ? -12.745 3.398 23.787 1.00 98.56 122 GLU A C 1
ATOM 964 O O . GLU A 1 122 ? -13.633 3.753 24.559 1.00 98.56 122 GLU A O 1
ATOM 969 N N . ALA A 1 123 ? -12.788 2.217 23.166 1.00 98.50 123 ALA A N 1
ATOM 970 C CA . ALA A 1 123 ? -13.864 1.258 23.390 1.00 98.50 123 ALA A CA 1
ATOM 971 C C . ALA A 1 123 ? -13.911 0.799 24.853 1.00 98.50 123 ALA A C 1
ATOM 973 O O . ALA A 1 123 ? -14.992 0.782 25.439 1.00 98.50 123 ALA A O 1
ATOM 974 N N . THR A 1 124 ? -12.760 0.487 25.454 1.00 98.56 124 THR A N 1
ATOM 975 C CA . THR A 1 124 ? -12.675 0.128 26.876 1.00 98.56 124 THR A CA 1
ATOM 976 C C . THR A 1 124 ? -13.136 1.280 27.768 1.00 98.56 124 THR A C 1
ATOM 978 O O . THR A 1 124 ? -13.994 1.079 28.623 1.00 98.56 124 THR A O 1
ATOM 981 N N . ARG A 1 125 ? -12.654 2.507 27.521 1.00 98.56 125 ARG A N 1
ATOM 982 C CA . ARG A 1 125 ? -13.048 3.707 28.279 1.00 98.56 125 ARG A CA 1
ATOM 983 C C . ARG A 1 125 ? -14.563 3.924 28.260 1.00 98.56 125 ARG A C 1
ATOM 985 O O . ARG A 1 125 ? -15.176 4.1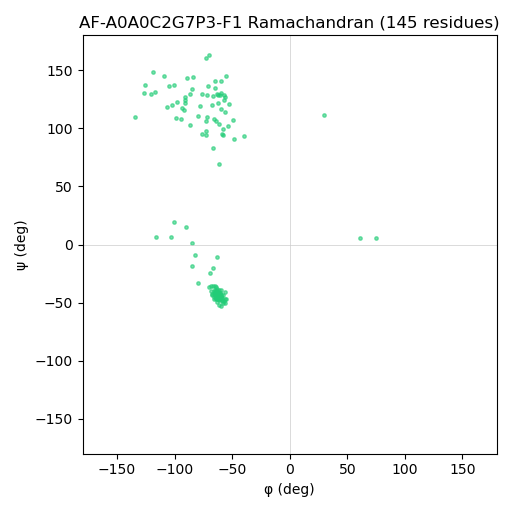45 29.299 1.00 98.56 125 ARG A O 1
ATOM 992 N N . LEU A 1 126 ? -15.175 3.822 27.081 1.00 98.50 126 LEU A N 1
ATOM 993 C CA . LEU A 1 126 ? -16.623 3.967 26.925 1.00 98.50 126 LEU A CA 1
ATOM 994 C C . LEU A 1 126 ? -17.393 2.811 27.573 1.00 98.50 126 LEU A C 1
ATOM 996 O O . LEU A 1 126 ? -18.469 3.027 28.124 1.00 98.50 126 LEU A O 1
ATOM 1000 N N . GLN A 1 127 ? -16.869 1.584 27.531 1.00 98.38 127 GLN A N 1
ATOM 1001 C CA . GLN A 1 127 ? -17.479 0.442 28.217 1.00 98.38 127 GLN A CA 1
ATOM 1002 C C . GLN A 1 127 ? -17.500 0.637 29.736 1.00 98.38 127 GLN A C 1
ATOM 1004 O O . GLN A 1 127 ? -18.525 0.359 30.360 1.00 98.38 127 GLN A O 1
ATOM 1009 N N . GLU A 1 128 ? -16.413 1.145 30.317 1.00 98.19 128 GLU A N 1
ATOM 1010 C CA . GLU A 1 128 ? -16.330 1.484 31.741 1.00 98.19 128 GLU A CA 1
ATOM 1011 C C . GLU A 1 128 ? -17.314 2.600 32.113 1.00 98.19 128 GLU A C 1
ATOM 1013 O O . GLU A 1 128 ? -18.048 2.475 33.093 1.00 98.19 128 GLU A O 1
ATOM 1018 N N . GLU A 1 129 ? -17.403 3.652 31.295 1.00 98.25 129 GLU A N 1
ATOM 1019 C CA . GLU A 1 129 ? -18.354 4.750 31.496 1.00 98.25 129 GLU A CA 1
ATOM 1020 C C . GLU A 1 129 ? -19.808 4.255 31.444 1.00 98.25 129 GLU A C 1
ATOM 1022 O O . GLU A 1 129 ? -20.608 4.540 32.339 1.00 98.25 129 GLU A O 1
ATOM 1027 N N . ILE A 1 130 ? -20.145 3.430 30.447 1.00 97.69 130 ILE A N 1
ATOM 1028 C CA . ILE A 1 130 ? -21.466 2.801 30.333 1.00 97.69 130 ILE A CA 1
ATOM 1029 C C . ILE A 1 130 ? -21.755 1.915 31.549 1.00 97.69 130 ILE A C 1
ATOM 1031 O O . ILE A 1 130 ? -22.882 1.921 32.046 1.00 97.69 130 ILE A O 1
ATOM 1035 N N . ALA A 1 131 ? -20.779 1.140 32.026 1.00 97.12 131 ALA A N 1
ATOM 1036 C CA . ALA A 1 131 ? -20.950 0.296 33.204 1.00 97.12 131 ALA A CA 1
ATOM 1037 C C . ALA A 1 131 ? -21.234 1.138 34.457 1.00 97.12 131 ALA A C 1
ATOM 1039 O O . ALA A 1 131 ? -22.201 0.861 35.167 1.00 97.12 131 ALA A O 1
ATOM 1040 N N . GLY A 1 132 ? -20.473 2.213 34.678 1.00 97.00 132 GLY A N 1
ATOM 1041 C CA . GLY A 1 132 ? -20.700 3.141 35.787 1.00 97.00 132 GLY A CA 1
ATOM 1042 C C . GLY A 1 132 ? -22.084 3.795 35.743 1.00 97.00 132 GLY A C 1
ATOM 1043 O O . GLY A 1 132 ? -22.787 3.836 36.754 1.00 97.00 132 GLY A O 1
ATOM 1044 N N . LEU A 1 133 ? -22.526 4.238 34.562 1.00 96.50 133 LEU A N 1
ATOM 1045 C CA . LEU A 1 133 ? -23.863 4.811 34.374 1.00 96.50 133 LEU A CA 1
ATOM 1046 C C . LEU A 1 133 ? -24.978 3.782 34.612 1.00 96.50 133 LEU A C 1
ATOM 1048 O O . LEU A 1 133 ? -25.996 4.110 35.225 1.00 96.50 133 LEU A O 1
ATOM 1052 N N . LYS A 1 134 ? -24.794 2.532 34.170 1.00 95.31 134 LYS A N 1
ATOM 1053 C CA . LYS A 1 134 ? -25.741 1.437 34.435 1.00 95.31 134 LYS A CA 1
ATOM 1054 C C . LYS A 1 134 ? -25.867 1.151 35.928 1.00 95.31 134 LYS A C 1
ATOM 1056 O O . LYS A 1 134 ? -26.989 1.036 36.416 1.00 95.31 134 LYS A O 1
ATOM 1061 N N . GLU A 1 135 ? -24.753 1.084 36.653 1.00 95.19 135 GLU A N 1
ATOM 1062 C CA . GLU A 1 135 ? -24.764 0.884 38.107 1.00 95.19 135 GLU A CA 1
ATOM 1063 C C . GLU A 1 135 ? -25.443 2.047 38.837 1.00 95.19 135 GLU A C 1
ATOM 1065 O O . GLU A 1 135 ? -26.270 1.823 39.721 1.00 95.19 135 GLU A O 1
ATOM 1070 N N . ALA A 1 136 ? -25.183 3.294 38.431 1.00 93.81 136 ALA A N 1
ATOM 1071 C CA . ALA A 1 136 ? -25.849 4.464 39.001 1.00 93.81 136 ALA A CA 1
ATOM 1072 C C . ALA A 1 136 ? -27.372 4.437 38.772 1.00 93.81 136 ALA A C 1
ATOM 1074 O O . ALA A 1 136 ? -28.145 4.695 39.700 1.00 93.81 136 ALA A O 1
ATOM 1075 N N . LEU A 1 137 ? -27.812 4.074 37.562 1.00 93.00 137 LEU A N 1
ATOM 1076 C CA . LEU A 1 137 ? -29.230 3.933 37.220 1.00 93.00 137 LEU A CA 1
ATOM 1077 C C . LEU A 1 137 ? -29.906 2.820 38.029 1.00 93.00 137 LEU A C 1
ATOM 1079 O O . LEU A 1 137 ? -30.947 3.049 38.644 1.00 93.00 137 LEU A O 1
ATOM 1083 N N . ILE A 1 138 ? -29.306 1.628 38.076 1.00 92.50 138 ILE A N 1
ATOM 1084 C CA . ILE A 1 138 ? -29.851 0.486 38.822 1.00 92.50 138 ILE A CA 1
ATOM 1085 C C . ILE A 1 138 ? -29.861 0.780 40.329 1.00 92.50 138 ILE A C 1
ATOM 1087 O O . ILE A 1 138 ? -30.843 0.487 41.012 1.00 92.50 138 ILE A O 1
ATOM 1091 N N . GLY A 1 139 ? -28.797 1.384 40.860 1.00 85.12 139 GLY A N 1
ATOM 1092 C CA . GLY A 1 139 ? -28.699 1.776 42.264 1.00 85.12 139 GLY A CA 1
ATOM 1093 C C . GLY A 1 139 ? -29.733 2.831 42.667 1.00 85.12 139 GLY A C 1
ATOM 1094 O O . GLY A 1 139 ? -30.304 2.743 43.753 1.00 85.12 139 GLY A O 1
ATOM 1095 N N . SER A 1 140 ? -30.021 3.797 41.789 1.00 81.12 140 SER A N 1
ATOM 1096 C CA . SER A 1 140 ? -31.081 4.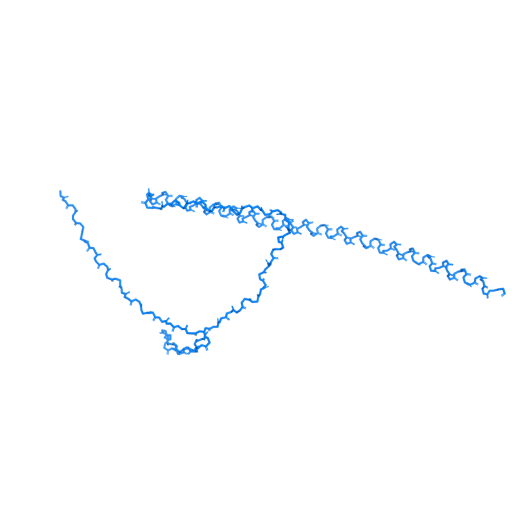795 41.987 1.00 81.12 140 SER A CA 1
ATOM 1097 C C . SER A 1 140 ? -32.482 4.166 41.959 1.00 81.12 140 SER A C 1
ATOM 1099 O O . SER A 1 140 ? -33.300 4.430 42.844 1.00 81.12 140 SER A O 1
ATOM 1101 N N . LEU A 1 141 ? -32.741 3.255 41.016 1.00 77.06 141 LEU A N 1
ATOM 1102 C CA . LEU A 1 141 ? -34.029 2.565 40.895 1.00 77.06 141 LEU A CA 1
ATOM 1103 C C . LEU A 1 141 ? -34.325 1.657 42.105 1.00 77.06 141 LEU A C 1
ATOM 1105 O O . LEU A 1 141 ? -35.457 1.574 42.570 1.00 77.06 141 LEU A O 1
ATOM 1109 N N . ARG A 1 142 ? -33.300 1.014 42.680 1.00 76.69 142 ARG A N 1
ATOM 1110 C CA . ARG A 1 142 ? -33.445 0.207 43.909 1.00 76.69 142 ARG A CA 1
ATOM 1111 C C . ARG A 1 142 ? -33.728 1.037 45.165 1.00 76.69 142 ARG A C 1
ATOM 1113 O O . ARG A 1 142 ? -34.260 0.486 46.124 1.00 76.69 142 ARG A O 1
ATOM 1120 N N . LYS A 1 143 ? -33.348 2.319 45.189 1.00 72.00 143 LYS A N 1
ATOM 1121 C CA . LYS A 1 143 ? -33.629 3.225 46.316 1.00 72.00 143 LYS A CA 1
ATOM 1122 C C . LYS A 1 143 ? -35.058 3.768 46.287 1.00 72.00 143 LYS A C 1
ATOM 1124 O O . LYS A 1 143 ? -35.630 3.947 47.346 1.00 72.00 143 LYS A O 1
ATOM 1129 N N . THR A 1 144 ? -35.625 3.986 45.102 1.00 68.75 144 THR A N 1
ATOM 1130 C CA . THR A 1 144 ? -36.971 4.564 44.923 1.00 68.75 144 THR A CA 1
ATOM 1131 C C . THR A 1 144 ? -38.109 3.541 45.000 1.00 68.75 144 THR A C 1
ATOM 1133 O O . THR A 1 144 ? -39.246 3.923 45.227 1.00 68.75 144 THR A O 1
ATOM 1136 N N . GLY A 1 145 ? -37.830 2.241 44.845 1.00 59.81 145 GLY A N 1
ATOM 1137 C CA . GLY A 1 145 ? -38.817 1.163 45.022 1.00 59.81 145 GLY A CA 1
ATOM 1138 C C . GLY A 1 145 ? -38.914 0.600 46.446 1.00 59.81 145 GLY A C 1
ATOM 1139 O O . GLY A 1 145 ? -39.400 -0.517 46.613 1.00 59.81 145 GLY A O 1
ATOM 1140 N N . LYS A 1 146 ? -38.362 1.298 47.446 1.00 57.69 146 LYS A N 1
ATOM 1141 C CA . LYS A 1 146 ? -38.304 0.853 48.850 1.00 57.69 146 LYS A CA 1
ATOM 1142 C C . LYS A 1 146 ? -39.095 1.753 49.810 1.00 57.69 146 LYS A C 1
ATOM 1144 O O . LYS A 1 146 ? -39.025 1.516 51.014 1.00 57.69 146 LYS A O 1
ATOM 1149 N N . ASP A 1 147 ? -39.830 2.715 49.254 1.00 46.53 147 ASP A N 1
ATOM 1150 C CA . ASP A 1 147 ? -40.807 3.566 49.939 1.00 46.53 147 ASP A CA 1
ATOM 1151 C C . ASP A 1 147 ? -42.235 3.055 49.687 1.00 46.53 147 ASP A C 1
ATOM 1153 O O . ASP A 1 147 ? -42.512 2.619 48.542 1.00 46.53 147 ASP A O 1
#

Foldseek 3Di:
DDDDDDDDPPDDPPDDDDDDDAQDWDWDQDPVRDIDTDHHHDPDPPPPPPPPPPPDDDDDDDDDDDDDDDCPPDDPVRVVVVVVVVVVVVVVVVVVVVVVVVVVVVVVVVVVVVVVVVVVVVVVVVVVVVVVVVCVVVVVVVVVVPD

Solvent-accessible surface area (backbone atoms only — not comparable to full-atom values): 9534 Å² total; per-residue (Å²): 136,86,87,82,78,83,84,80,83,76,78,74,79,82,74,86,84,84,89,80,57,70,75,47,74,44,78,45,72,45,100,84,74,46,81,42,83,46,65,46,75,80,80,76,79,73,82,73,68,81,74,73,79,75,73,92,68,76,94,67,79,79,78,77,80,77,84,80,81,74,69,90,86,54,55,72,68,56,52,52,51,50,52,50,49,51,49,52,54,50,52,51,51,49,54,50,50,57,49,50,53,55,50,52,52,50,55,49,50,54,52,51,48,56,50,49,54,52,52,52,53,51,51,51,55,51,51,53,52,52,50,53,50,49,51,52,51,52,55,51,53,62,61,67,72,72,115

Radius of gyration: 35.9 Å; Cα contacts (8 Å, |Δi|>4): 34; chains: 1; bounding box: 82×56×106 Å

pLDDT: mean 81.38, std 17.83, range [37.69, 98.62]